Protein AF-A0AAW9IYJ3-F1 (afdb_monomer_lite)

Radius of gyration: 17.86 Å; chains: 1; bounding box: 40×42×41 Å

Foldseek 3Di:
DPPDPVVPPPPDDDFPDPQWDKDDDDQKIKTWDWDHHDPFRWTKIWMWIDDDPDIDIDIDPTDHPDPDDDDDDPDDDDADPQQCKFKDFPRHTADRGAFDKDKDFQTQKMKTGANDPPGIDIDGDNRGDIDIDHD

InterPro domains:
  IPR003159 Polysaccharide lyase family 8, central domain [PF02278] (11-134)
  IPR011013 Galactose mutarotase-like domain superfamily [SSF74650] (9-133)
  IPR014718 Glycoside hydrolase-type carbohydrate-binding [G3DSA:2.70.98.10] (3-135)
  IPR038970 Polysaccharide lyase 8 [PTHR38481] (27-133)

Structure (mmCIF, N/CA/C/O backbone):
data_AF-A0AAW9IYJ3-F1
#
_entry.id   AF-A0AAW9IYJ3-F1
#
loop_
_atom_site.group_PDB
_atom_site.id
_atom_site.type_symbol
_atom_site.label_atom_id
_atom_site.label_alt_id
_atom_site.label_comp_id
_atom_site.label_asym_id
_atom_site.label_entity_id
_atom_site.label_seq_id
_atom_site.pdbx_PDB_ins_code
_atom_site.Cartn_x
_atom_site.Cartn_y
_atom_site.Cartn_z
_atom_site.occupancy
_atom_site.B_iso_or_equiv
_atom_site.auth_seq_id
_atom_site.auth_comp_id
_atom_site.auth_asym_id
_atom_site.auth_atom_id
_atom_site.pdbx_PDB_model_num
ATOM 1 N N . ASP A 1 1 ? -4.143 23.717 -5.654 1.00 44.97 1 ASP A N 1
ATOM 2 C CA . ASP A 1 1 ? -5.525 24.102 -5.332 1.00 44.97 1 ASP A CA 1
ATOM 3 C C . ASP A 1 1 ? -6.479 23.152 -6.054 1.00 44.97 1 ASP A C 1
ATOM 5 O O . ASP A 1 1 ? -6.497 23.174 -7.285 1.00 44.97 1 ASP A O 1
ATOM 9 N N . PRO A 1 2 ? -7.136 22.211 -5.354 1.00 40.53 2 PRO A N 1
ATOM 10 C CA . PRO A 1 2 ? -8.064 21.284 -5.994 1.00 40.53 2 PRO A CA 1
ATOM 11 C C . PRO A 1 2 ? -9.282 22.051 -6.534 1.00 40.53 2 PRO A C 1
ATOM 13 O O . PRO A 1 2 ? -10.009 22.662 -5.757 1.00 40.53 2 PRO A O 1
ATOM 16 N N . GLY A 1 3 ? -9.509 22.006 -7.854 1.00 56.75 3 GLY A N 1
ATOM 17 C CA . GLY A 1 3 ? -10.628 22.695 -8.519 1.00 56.75 3 GLY A CA 1
ATOM 18 C C . GLY A 1 3 ? -10.280 24.029 -9.192 1.00 56.75 3 GLY A C 1
ATOM 19 O O . GLY A 1 3 ? -11.184 24.769 -9.572 1.00 56.75 3 GLY A O 1
ATOM 20 N N . SER A 1 4 ? -8.992 24.351 -9.348 1.00 71.94 4 SER A N 1
ATOM 21 C CA . SER A 1 4 ? -8.568 25.520 -10.128 1.00 71.94 4 SER A CA 1
ATOM 22 C C . SER A 1 4 ? -8.846 25.332 -11.632 1.00 71.94 4 SER A C 1
ATOM 24 O O . SER A 1 4 ? -8.533 24.263 -12.157 1.00 71.94 4 SER A O 1
ATOM 26 N N . PRO A 1 5 ? -9.319 26.368 -12.356 1.00 54.06 5 PRO A N 1
ATOM 27 C CA . PRO A 1 5 ? -9.479 26.344 -13.817 1.00 54.06 5 PRO A CA 1
ATOM 28 C C . PRO A 1 5 ? -8.151 26.194 -14.586 1.00 54.06 5 PRO A C 1
ATOM 30 O O . PRO A 1 5 ? -8.156 25.952 -15.786 1.00 54.06 5 PRO A O 1
ATOM 33 N N . LEU A 1 6 ? -6.997 26.277 -13.908 1.00 57.69 6 LEU A N 1
ATOM 34 C CA . LEU A 1 6 ? -5.697 25.892 -14.478 1.00 57.69 6 LEU A CA 1
ATOM 35 C C . LEU A 1 6 ? -5.540 24.367 -14.660 1.00 57.69 6 LEU A C 1
ATOM 37 O O . LEU A 1 6 ? -4.564 23.929 -15.256 1.00 57.69 6 LEU A O 1
ATOM 41 N N . GLN A 1 7 ? -6.474 23.549 -14.159 1.00 54.41 7 GLN A N 1
ATOM 42 C CA . GLN A 1 7 ? -6.505 22.101 -14.415 1.00 54.41 7 GLN A CA 1
ATOM 43 C C . GLN A 1 7 ? -7.063 21.736 -15.805 1.00 54.41 7 GLN A C 1
ATOM 45 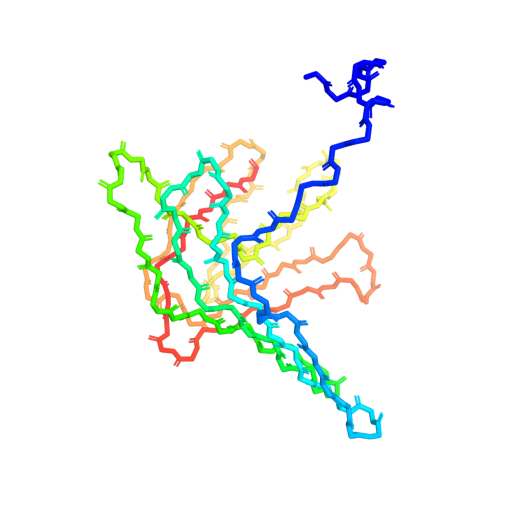O O . GLN A 1 7 ? -7.003 20.565 -16.171 1.00 54.41 7 GLN A O 1
ATOM 50 N N . ASP A 1 8 ? -7.570 22.708 -16.577 1.00 51.88 8 ASP A N 1
ATOM 51 C CA . ASP A 1 8 ? -8.135 22.494 -17.921 1.00 51.88 8 ASP A CA 1
ATOM 52 C C . ASP A 1 8 ? -7.074 22.469 -19.044 1.00 51.88 8 ASP A C 1
ATOM 54 O O . ASP A 1 8 ? -7.402 22.259 -20.214 1.00 51.88 8 ASP A O 1
ATOM 58 N N . GLU A 1 9 ? -5.788 22.651 -18.721 1.00 57.97 9 GLU A N 1
ATOM 59 C CA . GLU A 1 9 ? -4.709 22.345 -19.661 1.00 57.97 9 GLU A CA 1
ATOM 60 C C . GLU A 1 9 ? -4.524 20.826 -19.777 1.00 57.97 9 GLU A C 1
ATOM 62 O O . GLU A 1 9 ? -4.504 20.086 -18.794 1.00 57.97 9 GLU A O 1
ATOM 67 N N . VAL A 1 10 ? -4.380 20.339 -21.007 1.00 54.78 10 VAL A N 1
ATOM 68 C CA . VAL A 1 10 ? -4.149 18.921 -21.294 1.00 54.78 10 VAL A CA 1
ATOM 69 C C . VAL A 1 10 ? -2.739 18.524 -20.822 1.00 54.78 10 VAL A C 1
ATOM 71 O O . VAL A 1 10 ? -1.789 18.545 -21.597 1.00 54.78 10 VAL A O 1
ATOM 74 N N . TYR A 1 11 ? -2.599 18.133 -19.553 1.00 56.31 11 TYR A N 1
ATOM 75 C CA . TYR A 1 11 ? -1.363 17.610 -18.945 1.00 56.31 11 TYR A CA 1
ATOM 76 C C . TYR A 1 11 ? -1.145 16.108 -19.223 1.00 56.31 11 TYR A C 1
ATOM 78 O O . TYR A 1 11 ? -0.775 15.349 -18.327 1.00 56.31 11 TYR A O 1
ATOM 86 N N . TYR A 1 12 ? -1.397 15.620 -20.442 1.00 58.16 12 TYR A N 1
ATOM 87 C CA . TYR A 1 12 ? -1.027 14.237 -20.773 1.00 58.16 12 TYR A CA 1
ATOM 88 C C . TYR A 1 12 ? 0.413 14.197 -21.262 1.00 58.16 12 TYR A C 1
ATOM 90 O O . TYR A 1 12 ? 0.697 14.290 -22.455 1.00 58.16 12 TYR A O 1
ATOM 98 N N . GLU A 1 13 ? 1.331 14.056 -20.315 1.00 74.69 13 GLU A N 1
ATOM 99 C CA . GLU A 1 13 ? 2.732 13.806 -20.610 1.00 74.69 13 GLU A CA 1
ATOM 100 C C . GLU A 1 13 ? 3.011 12.305 -20.628 1.00 74.69 13 GLU A C 1
ATOM 102 O O . GLU A 1 13 ? 2.619 11.559 -19.730 1.00 74.69 13 GLU A O 1
ATOM 107 N N . LEU A 1 14 ? 3.689 11.851 -21.681 1.00 85.25 14 LEU A N 1
ATOM 108 C CA . LEU A 1 14 ? 4.180 10.483 -21.755 1.00 85.25 14 LEU A CA 1
ATOM 109 C C . LEU A 1 14 ? 5.441 10.359 -20.896 1.00 85.25 14 LEU A C 1
ATOM 111 O O . LEU A 1 14 ? 6.331 11.208 -20.970 1.00 85.25 14 LEU A O 1
ATOM 115 N N . GLY A 1 15 ? 5.532 9.279 -20.120 1.00 89.31 15 GLY A N 1
ATOM 116 C CA . GLY A 1 15 ? 6.800 8.864 -19.521 1.00 89.31 15 GLY A CA 1
ATOM 117 C C . GLY A 1 15 ? 7.820 8.456 -20.593 1.00 89.31 15 GLY A C 1
ATOM 118 O O . GLY A 1 15 ? 7.475 8.238 -21.756 1.00 89.31 15 GLY A O 1
ATOM 119 N N . ASN A 1 16 ? 9.082 8.310 -20.197 1.00 93.62 16 ASN A N 1
ATOM 120 C CA . ASN A 1 16 ? 10.164 7.892 -21.093 1.00 93.62 16 ASN A CA 1
ATOM 121 C C . ASN A 1 16 ? 10.114 6.388 -21.419 1.00 93.62 16 ASN A C 1
ATOM 123 O O . ASN A 1 16 ? 10.707 5.948 -22.405 1.00 93.62 16 ASN A O 1
ATOM 127 N N . SER A 1 17 ? 9.427 5.585 -20.598 1.00 94.31 17 SER A N 1
ATOM 128 C CA . SER A 1 17 ? 9.288 4.144 -20.824 1.00 94.31 17 SER A CA 1
ATOM 129 C C . SER A 1 17 ? 8.094 3.810 -21.718 1.00 94.31 17 SER A C 1
ATOM 131 O O . SER A 1 17 ? 6.989 4.321 -21.551 1.00 94.31 17 SER A O 1
ATOM 133 N N . ASN A 1 18 ? 8.300 2.864 -22.635 1.00 94.81 18 ASN A N 1
ATOM 134 C CA . ASN A 1 18 ? 7.237 2.264 -23.443 1.00 94.81 18 ASN A CA 1
ATOM 135 C C . ASN A 1 18 ? 6.637 0.992 -22.804 1.00 94.81 18 ASN A C 1
ATOM 137 O O . ASN A 1 18 ? 5.822 0.303 -23.433 1.00 94.81 18 ASN A O 1
ATOM 141 N N . TRP A 1 19 ? 7.043 0.656 -21.575 1.00 96.69 19 TRP A N 1
ATOM 142 C CA . TRP A 1 19 ? 6.584 -0.527 -20.857 1.00 96.69 19 TRP A CA 1
ATOM 143 C C . TRP A 1 19 ? 5.419 -0.182 -19.923 1.00 96.69 19 TRP A C 1
ATOM 145 O O . TRP A 1 19 ? 5.583 0.060 -18.730 1.00 96.69 19 TRP A O 1
ATOM 155 N N . SER A 1 20 ? 4.215 -0.161 -20.493 1.00 96.69 20 SER A N 1
ATOM 156 C CA . SER A 1 20 ? 2.947 -0.079 -19.762 1.00 96.69 20 SER A CA 1
ATOM 157 C C . SER A 1 20 ? 1.930 -0.977 -20.455 1.00 96.69 20 SER A C 1
ATOM 159 O O . SER A 1 20 ? 1.463 -0.673 -21.556 1.00 96.69 20 SER A O 1
ATOM 161 N N . ARG A 1 21 ? 1.700 -2.171 -19.898 1.00 97.50 21 ARG A N 1
ATOM 162 C CA . ARG A 1 21 ? 0.947 -3.250 -20.559 1.00 97.50 21 ARG A CA 1
ATOM 163 C C . ARG A 1 21 ? 0.260 -4.151 -19.541 1.00 97.50 21 ARG A C 1
ATOM 165 O O . ARG A 1 21 ? 0.553 -4.124 -18.350 1.00 97.50 21 ARG A O 1
ATOM 172 N N . GLY A 1 22 ? -0.623 -5.006 -20.037 1.00 98.19 22 GLY A N 1
ATOM 173 C CA . GLY A 1 22 ? -1.219 -6.075 -19.253 1.00 98.19 22 GLY A CA 1
ATOM 174 C C . GLY A 1 22 ? -1.751 -7.199 -20.128 1.00 98.19 22 GLY A C 1
ATOM 175 O O . GLY A 1 22 ? -1.798 -7.089 -21.354 1.00 98.19 22 GLY A O 1
ATOM 176 N N . THR A 1 23 ? -2.144 -8.286 -19.481 1.00 98.50 23 THR A N 1
ATOM 177 C CA . THR A 1 23 ? -2.824 -9.431 -20.086 1.00 98.50 23 THR A CA 1
ATOM 178 C C . THR A 1 23 ? -3.914 -9.937 -19.147 1.00 98.50 23 THR A C 1
ATOM 180 O O . THR A 1 23 ? -3.899 -9.643 -17.949 1.00 98.50 23 THR A O 1
ATOM 183 N N . LYS A 1 24 ? -4.860 -10.711 -19.680 1.00 98.00 24 LYS A N 1
ATOM 184 C CA . LYS A 1 24 ? -5.905 -11.364 -18.888 1.00 98.00 24 LYS A CA 1
ATOM 185 C C . LYS A 1 24 ? -6.043 -12.837 -19.243 1.00 98.00 24 LYS A C 1
ATOM 187 O O . LYS A 1 24 ? -5.864 -13.223 -20.396 1.00 98.00 24 LYS A O 1
ATOM 192 N N . LEU A 1 25 ? -6.439 -13.630 -18.255 1.00 97.19 25 LEU A N 1
ATOM 193 C CA . LEU A 1 25 ? -6.833 -15.024 -18.401 1.00 97.19 25 LEU A CA 1
ATOM 194 C C . LEU A 1 25 ? -8.189 -15.222 -17.722 1.00 97.19 25 LEU A C 1
ATOM 196 O O . LEU A 1 25 ? -8.267 -15.369 -16.507 1.00 97.19 25 LEU A O 1
ATOM 200 N N . VAL A 1 26 ? -9.262 -15.243 -18.516 1.00 95.62 26 VAL A N 1
ATOM 201 C CA . VAL A 1 26 ? -10.647 -15.349 -18.024 1.00 95.62 26 VAL A CA 1
ATOM 202 C C . VAL A 1 26 ? -10.959 -14.235 -17.009 1.00 95.62 26 VAL A C 1
ATOM 204 O O . VAL A 1 26 ? -11.109 -13.085 -17.424 1.00 95.62 26 VAL A O 1
ATOM 207 N N . VAL A 1 27 ? -11.035 -14.565 -15.713 1.00 95.75 27 VAL A N 1
ATOM 208 C CA . VAL A 1 27 ? -11.298 -13.640 -14.596 1.00 95.75 27 VAL A CA 1
ATOM 209 C C . VAL A 1 27 ? -10.022 -13.122 -13.924 1.00 95.75 27 VAL A C 1
ATOM 211 O O . VAL A 1 27 ? -10.106 -12.267 -13.052 1.00 95.75 27 VAL A O 1
ATOM 214 N N . TYR A 1 28 ? -8.850 -13.616 -14.322 1.00 98.06 28 TYR A N 1
ATOM 215 C CA . TYR A 1 28 ? -7.555 -13.216 -13.777 1.00 98.06 28 TYR A CA 1
ATOM 216 C C . TYR A 1 28 ? -6.874 -12.182 -14.674 1.00 98.06 28 TYR A C 1
ATOM 218 O O . TYR A 1 28 ? -7.057 -12.183 -15.897 1.00 98.06 28 TYR A O 1
ATOM 226 N N . GLY A 1 29 ? -6.043 -11.328 -14.085 1.00 98.38 29 GLY A N 1
ATOM 227 C CA . GLY A 1 29 ? -5.320 -10.281 -14.799 1.00 98.38 29 GLY A CA 1
ATOM 228 C C . GLY A 1 29 ? -3.905 -10.079 -14.279 1.00 98.38 29 GLY A C 1
ATOM 229 O O . GLY A 1 29 ? -3.617 -10.318 -13.111 1.00 98.38 29 GLY A O 1
ATOM 230 N N . ALA A 1 30 ? -3.023 -9.612 -15.154 1.00 98.69 30 ALA A N 1
ATOM 231 C CA . ALA A 1 30 ? -1.726 -9.081 -14.769 1.00 98.69 30 ALA A CA 1
ATOM 232 C C . ALA A 1 30 ? -1.474 -7.781 -15.530 1.00 98.69 30 ALA A C 1
ATOM 234 O O . ALA A 1 30 ? -1.674 -7.718 -16.744 1.00 98.69 30 ALA A O 1
ATOM 235 N N . ALA A 1 31 ? -1.022 -6.753 -14.825 1.00 98.75 31 ALA A N 1
ATOM 236 C CA . ALA A 1 31 ? -0.646 -5.466 -15.387 1.00 98.75 31 ALA A CA 1
ATOM 237 C C . ALA A 1 31 ? 0.721 -5.046 -14.856 1.00 98.75 31 ALA A C 1
ATOM 239 O O . ALA A 1 31 ? 1.107 -5.399 -13.742 1.00 98.75 31 ALA A O 1
ATOM 240 N N . GLY A 1 32 ? 1.445 -4.263 -15.639 1.00 98.69 32 GLY A N 1
ATOM 241 C CA . GLY A 1 32 ? 2.717 -3.713 -15.224 1.00 98.69 32 GLY A CA 1
ATOM 242 C C . GLY A 1 32 ? 3.012 -2.382 -15.890 1.00 98.69 32 GLY A C 1
ATOM 243 O O . GLY A 1 32 ? 2.575 -2.111 -17.009 1.00 98.69 32 GLY A O 1
ATOM 244 N N . MET A 1 33 ? 3.766 -1.565 -15.166 1.00 98.50 33 MET A N 1
ATOM 245 C CA . MET A 1 33 ? 4.249 -0.266 -15.596 1.00 98.50 33 MET A CA 1
ATOM 246 C C . MET A 1 33 ? 5.680 -0.064 -15.099 1.00 98.50 33 MET A C 1
ATOM 248 O O . MET A 1 33 ? 5.969 -0.273 -13.919 1.00 98.50 33 MET A O 1
ATOM 252 N N . GLN A 1 34 ? 6.562 0.380 -15.986 1.00 98.19 34 GLN A N 1
ATOM 253 C CA . GLN A 1 34 ? 7.845 0.943 -15.599 1.00 98.19 34 GLN A CA 1
ATOM 254 C C . GLN A 1 34 ? 7.664 2.454 -15.463 1.00 98.19 34 GLN A C 1
ATOM 256 O O . GLN A 1 34 ? 7.382 3.144 -16.440 1.00 98.19 34 GLN A O 1
ATOM 261 N N . ILE A 1 35 ? 7.798 2.953 -14.238 1.00 96.81 35 ILE A N 1
ATOM 262 C CA . ILE A 1 35 ? 7.877 4.380 -13.953 1.00 96.81 35 ILE A CA 1
ATOM 263 C C . ILE A 1 35 ? 9.256 4.861 -14.399 1.00 96.81 35 ILE A C 1
ATOM 265 O O . ILE A 1 35 ? 10.278 4.368 -13.919 1.00 96.81 35 ILE A O 1
ATOM 269 N N . ASP A 1 36 ? 9.239 5.797 -15.338 1.00 95.19 36 ASP A N 1
ATOM 270 C CA . ASP A 1 36 ? 10.364 6.609 -15.793 1.00 95.19 36 ASP A CA 1
ATOM 271 C C . ASP A 1 36 ? 9.739 7.913 -16.305 1.00 95.19 36 ASP A C 1
ATOM 273 O O . ASP A 1 36 ? 9.228 7.970 -17.430 1.00 95.19 36 ASP A O 1
ATOM 277 N N . ASN A 1 37 ? 9.630 8.903 -15.420 1.00 90.00 37 ASN A N 1
ATOM 278 C CA . ASN A 1 37 ? 8.929 10.150 -15.706 1.00 90.00 37 ASN A CA 1
ATOM 279 C C . ASN A 1 37 ? 9.857 11.152 -16.401 1.00 90.00 37 ASN A C 1
ATOM 281 O O . ASN A 1 37 ? 11.079 11.045 -16.376 1.00 90.00 37 ASN A O 1
ATOM 285 N N . LYS A 1 38 ? 9.267 12.157 -17.050 1.00 87.12 38 LYS A N 1
ATOM 286 C CA . LYS A 1 38 ? 10.018 13.136 -17.842 1.00 87.12 38 LYS A CA 1
ATOM 287 C C . LYS A 1 38 ? 10.776 14.169 -16.996 1.00 87.12 38 LYS A C 1
ATOM 289 O O . LYS A 1 38 ? 11.840 14.617 -17.415 1.00 87.12 38 LYS A O 1
ATOM 294 N N . TYR A 1 39 ? 10.218 14.573 -15.853 1.00 86.50 39 TYR A N 1
ATOM 295 C CA . TYR A 1 39 ? 10.732 15.686 -15.036 1.00 86.50 39 TYR A CA 1
ATOM 296 C C . TYR A 1 39 ? 11.138 15.293 -13.616 1.00 86.50 39 TYR A C 1
ATOM 298 O O . TYR A 1 39 ? 11.365 16.171 -12.789 1.00 86.50 39 TYR A O 1
ATOM 306 N N . ASP A 1 40 ? 11.227 14.000 -13.333 1.00 89.44 40 ASP A N 1
ATOM 307 C CA . ASP A 1 40 ? 11.840 13.505 -12.108 1.00 89.44 40 ASP A CA 1
ATOM 308 C C . ASP A 1 40 ? 12.805 12.371 -12.444 1.00 89.44 40 ASP A C 1
ATOM 310 O O . ASP A 1 40 ? 12.800 11.820 -13.550 1.00 89.44 40 ASP A O 1
ATOM 314 N N . SER A 1 41 ? 13.664 12.051 -11.486 1.00 93.88 41 SER A N 1
ATOM 315 C CA . SER A 1 41 ? 14.645 10.980 -11.627 1.00 93.88 41 SER A CA 1
ATOM 316 C C . SER A 1 41 ? 14.195 9.662 -10.982 1.00 93.88 41 SER A C 1
ATOM 318 O O . SER A 1 41 ? 14.993 8.720 -10.895 1.00 93.88 41 SER A O 1
ATOM 320 N N . LEU A 1 42 ? 12.943 9.575 -10.514 1.00 96.38 42 LEU A N 1
ATOM 321 C CA . LEU A 1 42 ? 12.403 8.380 -9.879 1.00 96.38 42 LEU A CA 1
ATOM 322 C C . LEU A 1 42 ? 12.173 7.299 -10.937 1.00 96.38 42 LEU A C 1
ATOM 324 O O . LEU A 1 42 ? 11.463 7.481 -11.926 1.00 96.38 42 LEU A O 1
ATOM 328 N N . LYS A 1 43 ? 12.726 6.114 -10.682 1.00 97.12 43 LYS A N 1
ATOM 329 C CA . LYS A 1 43 ? 12.464 4.912 -11.476 1.00 97.12 43 LYS A CA 1
ATOM 330 C C . LYS A 1 43 ? 11.897 3.817 -10.601 1.00 97.12 43 LYS A C 1
ATOM 332 O O . LYS A 1 43 ? 12.298 3.678 -9.449 1.00 97.12 43 LYS A O 1
ATOM 337 N N . ALA A 1 44 ? 10.965 3.042 -11.145 1.00 98.38 44 ALA A N 1
ATOM 338 C CA . ALA A 1 44 ? 10.410 1.871 -10.473 1.00 98.38 44 ALA A CA 1
ATOM 339 C C . ALA A 1 44 ? 9.754 0.916 -11.471 1.00 98.38 44 ALA A C 1
ATOM 341 O O . ALA A 1 44 ? 9.109 1.345 -12.421 1.00 98.38 44 ALA A O 1
ATOM 342 N N . ASN A 1 45 ? 9.812 -0.385 -11.205 1.00 98.69 45 ASN A N 1
ATOM 343 C CA . ASN A 1 45 ? 8.952 -1.365 -11.859 1.00 98.69 45 ASN A CA 1
ATOM 344 C C . ASN A 1 45 ? 7.781 -1.665 -10.928 1.00 98.69 45 ASN A C 1
ATOM 346 O O . ASN A 1 45 ? 7.984 -2.169 -9.822 1.00 98.69 45 ASN A O 1
ATOM 350 N N . LYS A 1 46 ? 6.559 -1.363 -11.364 1.00 98.75 46 LYS A N 1
ATOM 351 C CA . LYS A 1 46 ? 5.331 -1.680 -10.634 1.00 98.75 46 LYS A CA 1
ATOM 352 C C . LYS A 1 46 ? 4.551 -2.735 -11.395 1.00 98.75 46 LYS A C 1
ATOM 354 O O . LYS A 1 46 ? 4.429 -2.682 -12.618 1.00 98.75 46 LYS A O 1
ATOM 359 N N . SER A 1 47 ? 4.042 -3.726 -10.684 1.00 98.81 47 SER A N 1
ATOM 360 C CA . SER A 1 47 ? 3.218 -4.780 -11.267 1.00 98.81 47 SER A CA 1
ATOM 361 C C . SER A 1 47 ? 2.065 -5.110 -10.346 1.00 98.81 47 SER A C 1
ATOM 363 O O . SER A 1 47 ? 2.188 -5.023 -9.125 1.00 98.81 47 SER A O 1
ATOM 365 N N . TRP A 1 48 ? 0.949 -5.492 -10.945 1.00 98.81 48 TRP A N 1
ATOM 366 C CA . TRP A 1 48 ? -0.259 -5.858 -10.239 1.00 98.81 48 TRP A CA 1
ATOM 367 C C . TRP A 1 48 ? -0.825 -7.146 -10.820 1.00 98.81 48 TRP A C 1
ATOM 369 O O . TRP A 1 48 ? -0.965 -7.273 -12.036 1.00 98.81 48 TRP A O 1
ATOM 379 N N . PHE A 1 49 ? -1.171 -8.084 -9.948 1.00 98.62 49 PHE A N 1
ATOM 380 C CA . PHE A 1 49 ? -1.771 -9.364 -10.309 1.00 98.62 49 PHE A CA 1
ATOM 381 C C . PHE A 1 49 ? -3.149 -9.434 -9.665 1.00 98.62 49 PHE A C 1
ATOM 383 O O . PHE A 1 49 ? -3.258 -9.371 -8.443 1.00 98.62 49 PHE A O 1
ATOM 390 N N . MET A 1 50 ? -4.192 -9.510 -10.485 1.00 98.50 50 MET A N 1
ATOM 391 C CA . MET A 1 50 ? -5.582 -9.563 -10.046 1.00 98.50 50 MET A CA 1
ATOM 392 C C . MET A 1 50 ? -6.054 -11.009 -10.079 1.00 98.50 50 MET A C 1
ATOM 394 O O . MET A 1 50 ? -6.189 -11.601 -11.156 1.00 98.50 50 MET A O 1
ATOM 398 N N . PHE A 1 51 ? -6.296 -11.558 -8.895 1.00 97.50 51 PHE A N 1
ATOM 399 C CA . PHE A 1 51 ? -6.907 -12.865 -8.710 1.00 97.50 51 PHE A CA 1
ATOM 400 C C . PHE A 1 51 ? -8.388 -12.706 -8.350 1.00 97.50 51 PHE A C 1
ATOM 402 O O . PHE A 1 51 ? -8.979 -11.652 -8.585 1.00 97.50 51 PHE A O 1
ATOM 409 N N . TYR A 1 52 ? -9.023 -13.774 -7.868 1.00 94.38 52 TYR A N 1
ATOM 410 C CA . TYR A 1 52 ? -10.467 -13.780 -7.651 1.00 94.38 52 TYR A CA 1
ATOM 411 C C . TYR A 1 52 ? -10.886 -12.817 -6.535 1.00 94.38 52 TYR A C 1
ATOM 413 O O . TYR A 1 52 ? -11.824 -12.041 -6.711 1.00 94.38 52 TYR A O 1
ATOM 421 N N . ASN A 1 53 ? -10.194 -12.853 -5.398 1.00 96.00 53 ASN A N 1
ATOM 422 C CA . ASN A 1 53 ? -10.557 -12.105 -4.197 1.00 96.00 53 ASN A CA 1
ATOM 423 C C . ASN A 1 53 ? -9.391 -11.287 -3.628 1.00 96.00 53 ASN A C 1
ATOM 425 O O . ASN A 1 53 ? -9.486 -10.765 -2.518 1.00 96.00 53 ASN A O 1
ATOM 429 N N . GLU A 1 54 ? -8.307 -11.155 -4.383 1.00 97.50 54 GLU A N 1
ATOM 430 C CA . GLU A 1 54 ? -7.101 -10.462 -3.975 1.00 97.50 54 GLU A CA 1
ATOM 431 C C . GLU A 1 54 ? -6.395 -9.790 -5.158 1.00 97.50 54 GLU A C 1
ATOM 433 O O . GLU A 1 54 ? -6.471 -10.218 -6.313 1.00 97.50 54 GLU A O 1
ATOM 438 N N . ILE A 1 55 ? -5.667 -8.721 -4.841 1.00 98.50 55 ILE A N 1
ATOM 439 C CA . ILE A 1 55 ? -4.778 -8.031 -5.769 1.00 98.50 55 ILE A CA 1
ATOM 440 C C . ILE A 1 55 ? -3.395 -7.997 -5.130 1.00 98.50 55 ILE A C 1
ATOM 442 O O . ILE A 1 55 ? -3.230 -7.496 -4.019 1.00 98.50 55 ILE A O 1
ATOM 446 N N . ILE A 1 56 ? -2.395 -8.506 -5.843 1.00 98.56 56 ILE A N 1
ATOM 447 C CA . ILE A 1 56 ? -0.997 -8.460 -5.416 1.00 98.56 56 ILE A CA 1
ATOM 448 C C . ILE A 1 56 ? -0.329 -7.285 -6.114 1.00 98.56 56 ILE A C 1
ATOM 450 O O . ILE A 1 56 ? -0.245 -7.278 -7.339 1.00 98.56 56 ILE A O 1
ATOM 454 N N . ALA A 1 57 ? 0.172 -6.318 -5.349 1.00 98.69 57 ALA A N 1
ATOM 455 C CA . ALA A 1 57 ? 0.992 -5.224 -5.860 1.00 98.69 57 ALA A CA 1
ATOM 456 C C . ALA A 1 57 ? 2.471 -5.488 -5.543 1.00 98.69 57 ALA A C 1
ATOM 458 O O . ALA A 1 57 ? 2.835 -5.662 -4.382 1.00 98.69 57 ALA A O 1
ATOM 459 N N . LEU A 1 58 ? 3.325 -5.501 -6.567 1.00 98.44 58 LEU A N 1
ATOM 460 C CA . LEU A 1 58 ? 4.774 -5.656 -6.436 1.00 98.44 58 LEU A CA 1
ATOM 461 C C . LEU A 1 58 ? 5.495 -4.406 -6.943 1.00 98.44 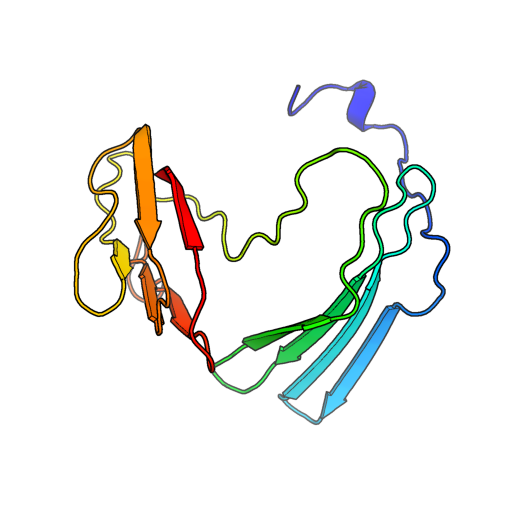58 LEU A C 1
ATOM 463 O O . LEU A 1 58 ? 5.092 -3.795 -7.936 1.00 98.44 58 LEU A O 1
ATOM 467 N N . GLY A 1 59 ? 6.580 -4.050 -6.260 1.00 98.19 59 GLY A N 1
ATOM 468 C CA . GLY A 1 59 ? 7.498 -2.982 -6.641 1.00 98.19 59 GLY A CA 1
ATOM 469 C C . GLY A 1 59 ? 8.939 -3.484 -6.615 1.00 98.19 59 GLY A C 1
ATOM 470 O O . GLY A 1 59 ? 9.338 -4.151 -5.664 1.00 98.19 59 GLY A O 1
ATOM 471 N N . SER A 1 60 ? 9.721 -3.181 -7.647 1.00 98.44 60 SER A N 1
ATOM 472 C CA . SER A 1 60 ? 11.152 -3.501 -7.702 1.00 98.44 60 SER A CA 1
ATOM 473 C C . SER A 1 60 ? 11.927 -2.424 -8.453 1.00 98.44 60 SER A C 1
ATOM 475 O O . SER A 1 60 ? 11.339 -1.614 -9.167 1.00 98.44 60 SER A O 1
ATOM 477 N N . GLY A 1 61 ? 13.252 -2.391 -8.276 1.00 97.94 61 GLY A N 1
ATOM 478 C CA . GLY A 1 61 ? 14.103 -1.394 -8.932 1.00 97.94 61 GLY A CA 1
ATOM 479 C C . GLY A 1 61 ? 13.696 0.047 -8.614 1.00 97.94 61 GLY A C 1
ATOM 480 O O . GLY A 1 61 ? 13.786 0.897 -9.491 1.00 97.94 61 GLY A O 1
ATOM 481 N N . ILE A 1 62 ? 13.185 0.292 -7.400 1.00 97.88 62 ILE A N 1
ATOM 482 C CA . ILE A 1 62 ? 12.788 1.627 -6.951 1.00 97.88 62 ILE A CA 1
ATOM 483 C C . ILE A 1 62 ? 14.061 2.401 -6.625 1.00 97.88 62 ILE A C 1
ATOM 485 O O . ILE A 1 62 ? 14.776 2.046 -5.688 1.00 97.88 62 ILE A O 1
ATOM 489 N N . THR A 1 63 ? 14.350 3.438 -7.401 1.00 96.62 63 THR A N 1
ATOM 490 C CA . THR A 1 63 ? 15.528 4.287 -7.220 1.00 96.62 63 THR A CA 1
ATOM 491 C C . THR A 1 63 ? 15.153 5.740 -7.426 1.00 96.62 63 THR A C 1
ATOM 493 O O . THR A 1 63 ? 14.500 6.057 -8.418 1.00 96.62 63 THR A O 1
ATOM 496 N N . ASN A 1 64 ? 15.629 6.615 -6.549 1.00 96.12 64 ASN A N 1
ATOM 497 C CA . ASN A 1 64 ? 15.563 8.055 -6.731 1.00 96.12 64 ASN A CA 1
ATOM 498 C C . ASN A 1 64 ? 16.936 8.646 -6.367 1.00 96.12 64 ASN A C 1
ATOM 500 O O . ASN A 1 64 ? 17.344 8.505 -5.215 1.00 96.12 64 ASN A O 1
ATOM 504 N N . PRO A 1 65 ? 17.692 9.212 -7.325 1.00 94.50 65 PRO A N 1
ATOM 505 C CA . PRO A 1 65 ? 18.989 9.828 -7.051 1.00 94.50 65 PRO A CA 1
ATOM 506 C C . PRO A 1 65 ? 18.873 11.234 -6.444 1.00 94.50 65 PRO A C 1
ATOM 508 O O . PRO A 1 65 ? 19.886 11.798 -6.037 1.00 94.50 65 PRO A O 1
ATOM 511 N N . GLU A 1 66 ? 17.675 11.819 -6.423 1.00 93.56 66 GLU A N 1
ATOM 512 C CA . GLU A 1 66 ? 17.425 13.133 -5.834 1.00 93.56 66 GLU A CA 1
ATOM 513 C C . GLU A 1 66 ? 17.281 13.035 -4.308 1.00 93.56 66 GLU A C 1
ATOM 515 O O . GLU A 1 66 ? 16.907 11.992 -3.770 1.00 93.56 66 GLU A O 1
ATOM 520 N N . ASP A 1 67 ? 17.538 14.138 -3.601 1.00 90.81 67 ASP A N 1
ATOM 521 C CA . ASP A 1 67 ? 17.443 14.223 -2.134 1.00 90.81 67 ASP A CA 1
ATOM 522 C C . ASP A 1 67 ? 15.992 14.451 -1.666 1.00 90.81 67 ASP A C 1
ATOM 524 O O . ASP A 1 67 ? 15.670 15.392 -0.941 1.00 90.81 67 ASP A O 1
ATOM 528 N N . PHE A 1 68 ? 15.083 13.601 -2.150 1.00 92.06 68 PHE A N 1
ATOM 529 C CA . PHE A 1 68 ? 13.675 13.596 -1.769 1.00 92.06 68 PHE A CA 1
ATOM 530 C C . PHE A 1 68 ? 13.257 12.215 -1.268 1.00 92.06 68 PHE A C 1
ATOM 532 O O . PHE A 1 68 ? 13.595 11.179 -1.850 1.00 92.06 68 PHE A O 1
ATOM 539 N N . ASN A 1 69 ? 12.449 12.201 -0.206 1.00 92.69 69 ASN A N 1
ATOM 540 C CA . ASN A 1 69 ? 11.876 10.964 0.311 1.00 92.69 69 ASN A CA 1
ATOM 541 C C . ASN A 1 69 ? 11.035 10.277 -0.769 1.00 92.69 69 ASN A C 1
ATOM 543 O O . ASN A 1 69 ? 10.154 10.881 -1.378 1.00 92.69 69 ASN A O 1
ATOM 547 N N . THR A 1 70 ? 11.305 8.990 -0.978 1.00 95.19 70 THR A N 1
ATOM 548 C CA . THR A 1 70 ? 10.555 8.149 -1.910 1.00 95.19 70 THR A CA 1
ATOM 549 C C . THR A 1 70 ? 9.630 7.237 -1.124 1.00 95.19 70 THR A C 1
ATOM 551 O O . THR A 1 70 ? 10.080 6.474 -0.271 1.00 95.19 70 THR A O 1
ATOM 554 N N . GLU A 1 71 ? 8.340 7.286 -1.437 1.00 97.12 71 GLU A N 1
ATOM 555 C CA . GLU A 1 71 ? 7.312 6.506 -0.754 1.00 97.12 71 GLU A CA 1
ATOM 556 C C . GLU A 1 71 ? 6.499 5.676 -1.752 1.00 97.12 71 GLU A C 1
ATOM 558 O O . GLU A 1 71 ? 6.354 6.017 -2.926 1.00 97.12 71 GLU A O 1
ATOM 563 N N . THR A 1 72 ? 5.938 4.562 -1.282 1.00 98.06 72 THR A N 1
ATOM 564 C CA . THR A 1 72 ? 4.885 3.836 -1.996 1.00 98.06 72 THR A CA 1
ATOM 565 C C . THR A 1 72 ? 3.644 3.821 -1.125 1.00 98.06 72 THR A C 1
ATOM 567 O O . THR A 1 72 ? 3.654 3.276 -0.025 1.00 98.06 72 THR A O 1
ATOM 570 N N . ILE A 1 73 ? 2.567 4.408 -1.639 1.00 98.50 73 ILE A N 1
ATOM 571 C CA . ILE A 1 73 ? 1.291 4.474 -0.935 1.00 98.50 73 ILE A CA 1
ATOM 572 C C . ILE A 1 73 ? 0.586 3.124 -1.049 1.00 98.50 73 ILE A C 1
ATOM 574 O O . ILE A 1 73 ? 0.316 2.652 -2.154 1.00 98.50 73 ILE A O 1
ATOM 578 N N . ILE A 1 74 ? 0.299 2.510 0.098 1.00 98.38 74 ILE A N 1
ATOM 579 C CA . ILE A 1 74 ? -0.480 1.267 0.182 1.00 98.38 74 ILE A CA 1
ATOM 580 C C . ILE A 1 74 ? -1.971 1.577 0.014 1.00 98.38 74 ILE A C 1
ATOM 582 O O . ILE A 1 74 ? -2.667 0.892 -0.729 1.00 98.38 74 ILE A O 1
ATOM 586 N N . GLU A 1 75 ? -2.451 2.628 0.682 1.00 98.25 75 GLU A N 1
ATOM 587 C CA . GLU A 1 75 ? -3.842 3.071 0.647 1.00 98.25 75 GLU A CA 1
ATOM 588 C C . GLU A 1 75 ? -3.941 4.561 1.013 1.00 98.25 75 GLU A C 1
ATOM 590 O O . GLU A 1 75 ? -3.142 5.076 1.794 1.00 98.25 75 GLU A O 1
ATOM 595 N N . ASN A 1 76 ? -4.958 5.235 0.475 1.00 98.31 76 ASN A N 1
ATOM 596 C CA . ASN A 1 76 ? -5.454 6.521 0.947 1.00 98.31 76 ASN A CA 1
ATOM 597 C C . ASN A 1 76 ? -6.994 6.506 0.898 1.00 98.31 76 ASN A C 1
ATOM 599 O O . ASN A 1 76 ? -7.622 6.900 -0.091 1.00 98.31 76 ASN A O 1
ATOM 603 N N . ARG A 1 77 ? -7.610 5.986 1.967 1.00 97.88 77 ARG A N 1
ATOM 604 C CA . ARG A 1 77 ? -9.048 5.709 2.021 1.00 97.88 77 ARG A CA 1
ATOM 605 C C . ARG A 1 77 ? -9.797 6.819 2.743 1.00 97.88 77 ARG A C 1
ATOM 607 O O . ARG A 1 77 ? -9.520 7.126 3.897 1.00 97.88 77 ARG A O 1
ATOM 614 N N . LYS A 1 78 ? -10.854 7.334 2.113 1.00 98.00 78 LYS A N 1
ATOM 615 C CA . LYS A 1 78 ? -11.838 8.178 2.800 1.00 98.00 78 LYS A CA 1
ATOM 616 C C . LYS A 1 78 ? -12.610 7.362 3.847 1.00 98.00 78 LYS A C 1
ATOM 618 O O . LYS A 1 78 ? -13.416 6.500 3.490 1.00 98.00 78 LYS A O 1
ATOM 623 N N . ILE A 1 79 ? -12.397 7.678 5.119 1.00 98.00 79 ILE A N 1
ATOM 624 C CA . ILE A 1 79 ? -13.079 7.072 6.272 1.00 98.00 79 ILE A CA 1
ATOM 625 C C . ILE A 1 79 ? -14.370 7.824 6.644 1.00 98.00 79 ILE A C 1
ATOM 627 O O . ILE A 1 79 ? -14.735 8.818 6.001 1.00 98.00 79 ILE A O 1
ATOM 631 N N . ARG A 1 80 ? -15.096 7.341 7.660 1.00 97.62 80 ARG A N 1
ATOM 632 C CA . ARG A 1 80 ? -16.279 8.019 8.210 1.00 97.62 80 ARG A CA 1
ATOM 633 C C . ARG A 1 80 ? -15.896 9.396 8.751 1.00 97.62 80 ARG A C 1
ATOM 635 O O . ARG A 1 80 ? -14.768 9.632 9.172 1.00 97.62 80 ARG A O 1
ATOM 642 N N . LYS A 1 81 ? -16.866 10.315 8.757 1.00 97.12 81 LYS A N 1
ATOM 643 C CA . LYS A 1 81 ? -16.655 11.717 9.160 1.00 97.12 81 LYS A CA 1
ATOM 644 C C . LYS A 1 81 ? -16.121 11.855 10.591 1.00 97.12 81 LYS A C 1
ATOM 646 O O . LYS A 1 81 ? -15.393 12.798 10.871 1.00 97.12 81 LYS A O 1
ATOM 651 N N . ASP A 1 82 ? -16.513 10.949 11.477 1.00 96.50 82 ASP A N 1
ATOM 652 C CA . ASP A 1 82 ? -16.091 10.920 12.878 1.00 96.50 82 ASP A CA 1
ATOM 653 C C . ASP A 1 82 ? -14.771 10.165 13.105 1.00 96.50 82 ASP A 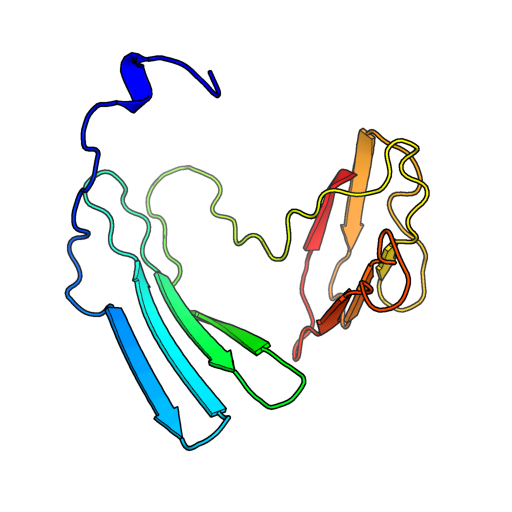C 1
ATOM 655 O O . ASP A 1 82 ? -14.296 10.108 14.233 1.00 96.50 82 ASP A O 1
ATOM 659 N N . GLY A 1 83 ? -14.179 9.584 12.055 1.00 97.00 83 GLY A N 1
ATOM 660 C CA . GLY A 1 83 ? -12.952 8.803 12.156 1.00 97.00 83 GLY A CA 1
ATOM 661 C C . GLY A 1 83 ? -13.106 7.497 12.935 1.00 97.00 83 GLY A C 1
ATOM 662 O O . GLY A 1 83 ? -12.107 6.974 13.404 1.00 97.00 83 GLY A O 1
ATOM 663 N N . SER A 1 84 ? -14.320 6.961 13.089 1.00 97.00 84 SER A N 1
ATOM 664 C CA . SER A 1 84 ? -14.588 5.792 13.946 1.00 97.00 84 SER A CA 1
ATOM 665 C C . SER A 1 84 ? -14.168 4.435 13.368 1.00 97.00 84 SER A C 1
ATOM 667 O O . SER A 1 84 ? -14.270 3.424 14.058 1.00 97.00 84 SER A O 1
ATOM 669 N N . ASN A 1 85 ? -13.727 4.371 12.107 1.00 98.50 85 ASN A N 1
ATOM 670 C CA . ASN A 1 85 ? -13.335 3.113 11.466 1.00 98.50 85 ASN A CA 1
ATOM 671 C C . ASN A 1 85 ? -12.186 2.449 12.226 1.00 98.50 85 ASN A C 1
ATOM 673 O O . ASN A 1 85 ? -11.130 3.051 12.391 1.00 98.50 85 ASN A O 1
ATOM 677 N N . LYS A 1 86 ? -12.312 1.186 12.617 1.00 98.38 86 LYS A N 1
ATOM 678 C CA . LYS A 1 86 ? -11.173 0.485 13.222 1.00 98.38 86 LYS A CA 1
ATOM 679 C C . LYS A 1 86 ? -10.056 0.290 12.206 1.00 98.38 86 LYS A C 1
ATOM 681 O O . LYS A 1 86 ? -10.301 -0.164 11.087 1.00 98.38 86 LYS A O 1
ATOM 686 N N . PHE A 1 87 ? -8.829 0.606 12.607 1.00 98.69 87 PHE A N 1
ATOM 687 C CA . PHE A 1 87 ? -7.633 0.214 11.871 1.00 98.69 87 PHE A CA 1
ATOM 688 C C . PHE A 1 87 ? -6.766 -0.660 12.766 1.00 98.69 87 PHE A C 1
ATOM 690 O O . PHE A 1 87 ? -6.399 -0.262 13.868 1.00 98.69 87 PHE A O 1
ATOM 697 N N . ILE A 1 88 ? -6.495 -1.879 12.315 1.00 98.88 88 ILE A N 1
ATOM 698 C CA . ILE A 1 88 ? -5.817 -2.911 13.098 1.00 98.88 88 ILE A CA 1
ATOM 699 C C . ILE A 1 88 ? -4.566 -3.336 12.340 1.00 98.88 88 ILE A C 1
ATOM 701 O O . ILE A 1 88 ? -4.649 -3.619 11.148 1.00 98.88 88 ILE A O 1
ATOM 705 N N . VAL A 1 89 ? -3.434 -3.418 13.034 1.00 98.81 89 VAL A N 1
ATOM 706 C CA . VAL A 1 89 ? -2.172 -3.960 12.516 1.00 98.81 89 VAL A CA 1
ATOM 707 C C . VAL A 1 89 ? -1.739 -5.102 13.424 1.00 98.81 89 VAL A C 1
ATOM 709 O O . VAL A 1 89 ? -1.609 -4.904 14.631 1.00 98.81 89 VAL A O 1
ATOM 712 N N . ASP A 1 90 ? -1.573 -6.300 12.862 1.00 98.62 90 ASP A N 1
ATOM 713 C CA . ASP A 1 90 ? -1.175 -7.516 13.589 1.00 98.62 90 ASP A CA 1
ATOM 714 C C . ASP A 1 90 ? -1.964 -7.768 14.895 1.00 98.62 90 ASP A C 1
ATOM 716 O O . ASP A 1 90 ? -1.432 -8.203 15.915 1.00 98.62 90 ASP A O 1
ATOM 720 N N . GLY A 1 91 ? -3.270 -7.489 14.864 1.00 98.25 91 GLY A N 1
ATOM 721 C CA . GLY A 1 91 ? -4.192 -7.694 15.986 1.00 98.25 91 GLY A CA 1
ATOM 722 C C . GLY A 1 91 ? -4.286 -6.530 16.978 1.00 98.25 91 GLY A C 1
ATOM 723 O O . GLY A 1 91 ? -5.160 -6.561 17.842 1.00 98.25 91 GLY A O 1
ATOM 724 N N . ALA A 1 92 ? -3.459 -5.490 16.842 1.00 98.31 92 ALA A N 1
ATOM 725 C CA . ALA A 1 92 ? -3.514 -4.287 17.670 1.00 98.31 92 ALA A CA 1
ATOM 726 C C . ALA A 1 92 ? -4.213 -3.129 16.940 1.00 98.31 92 ALA A C 1
ATOM 728 O O . ALA A 1 92 ? -3.880 -2.814 15.799 1.00 98.31 92 ALA A O 1
ATOM 729 N N . GLU A 1 93 ? -5.166 -2.471 17.600 1.00 98.38 93 GLU A N 1
ATOM 730 C CA . GLU A 1 93 ? -5.817 -1.270 17.065 1.00 98.38 93 GLU A CA 1
ATOM 731 C C . GLU A 1 93 ? -4.861 -0.064 17.103 1.00 98.38 93 GLU A C 1
ATOM 733 O O . GLU A 1 93 ? -4.181 0.177 18.104 1.00 98.38 93 GLU A O 1
ATOM 738 N N . LYS A 1 94 ? -4.790 0.681 15.998 1.00 98.12 94 LYS A N 1
ATOM 739 C CA . LYS A 1 94 ? -3.844 1.777 15.742 1.00 98.12 94 LYS A CA 1
ATOM 740 C C . LYS A 1 94 ? -4.578 3.020 15.239 1.00 98.12 94 LYS A C 1
ATOM 742 O O . LYS A 1 94 ? -5.648 2.889 14.652 1.00 98.12 94 LYS A O 1
ATOM 747 N N . VAL A 1 95 ? -3.962 4.197 15.425 1.00 97.38 95 VAL A N 1
ATOM 748 C CA . VAL A 1 95 ? -4.437 5.514 14.941 1.00 97.38 95 VAL A CA 1
ATOM 749 C C . VAL A 1 95 ? -5.950 5.703 15.142 1.00 97.38 95 VAL A C 1
ATOM 751 O O . VAL A 1 95 ? -6.725 5.638 14.197 1.00 97.38 95 VAL A O 1
ATOM 754 N N . GLN A 1 96 ? -6.391 5.844 16.392 1.00 96.50 96 GLN A N 1
ATOM 755 C CA . GLN A 1 96 ? -7.814 5.777 16.758 1.00 96.50 96 GLN A CA 1
ATOM 756 C C . GLN A 1 96 ? -8.550 7.103 16.524 1.00 96.50 96 GLN A C 1
ATOM 758 O O . GLN A 1 96 ? -9.735 7.096 16.191 1.00 96.50 96 GLN A O 1
ATOM 763 N N . ALA A 1 97 ? -7.863 8.235 16.677 1.00 96.75 97 ALA A N 1
ATOM 764 C CA . ALA A 1 97 ? -8.426 9.570 16.526 1.00 96.75 97 ALA A CA 1
ATOM 765 C C . ALA A 1 97 ? -7.976 10.248 15.222 1.00 96.75 97 ALA A C 1
ATOM 767 O O . ALA A 1 97 ? -6.949 9.916 14.630 1.00 96.75 97 ALA A O 1
ATOM 768 N N . LEU A 1 98 ? -8.762 11.226 14.765 1.00 97.81 98 LEU A N 1
ATOM 769 C CA . LEU A 1 98 ? -8.381 12.095 13.649 1.00 97.81 98 LEU A CA 1
ATOM 770 C C . LEU A 1 98 ? -7.134 12.913 14.013 1.00 97.81 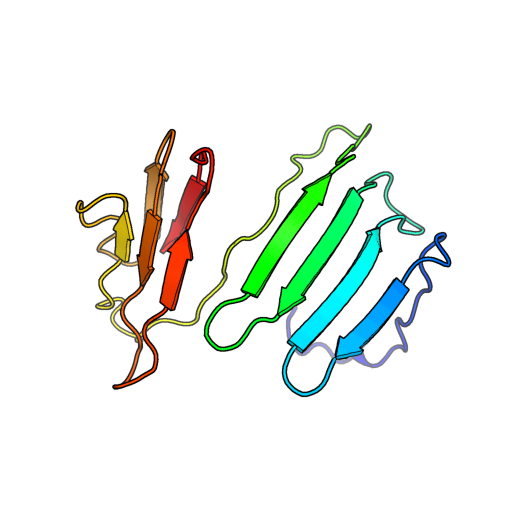98 LEU A C 1
ATOM 772 O O . LEU A 1 98 ? -7.090 13.541 15.070 1.00 97.81 98 LEU A O 1
ATOM 776 N N . GLY A 1 99 ? -6.157 12.948 13.113 1.00 97.19 99 GLY A N 1
ATOM 777 C CA . GLY A 1 99 ? -4.852 13.573 13.303 1.00 97.19 99 GLY A CA 1
ATOM 778 C C . GLY A 1 99 ? -3.776 12.629 13.848 1.00 97.19 99 GLY A C 1
ATOM 779 O O . GLY A 1 99 ? -2.607 13.030 13.887 1.00 97.19 99 GLY A O 1
ATOM 780 N N . ASP A 1 100 ? -4.132 11.405 14.254 1.00 98.00 100 ASP A N 1
ATOM 781 C CA . ASP A 1 100 ? -3.173 10.444 14.793 1.00 98.00 100 ASP A CA 1
ATOM 782 C C . ASP A 1 100 ? -2.131 10.051 13.744 1.00 98.00 100 ASP A C 1
ATOM 784 O O . ASP A 1 100 ? -2.431 9.785 12.577 1.00 98.00 100 ASP A O 1
ATOM 788 N N . LYS A 1 101 ? -0.883 9.957 14.201 1.00 98.38 101 LYS A N 1
ATOM 789 C CA . LYS A 1 101 ? 0.255 9.457 13.432 1.00 98.38 101 LYS A CA 1
ATOM 790 C C . LYS A 1 101 ? 0.920 8.340 14.206 1.00 98.38 101 LYS A C 1
ATOM 792 O O . LYS A 1 101 ? 1.085 8.447 15.418 1.00 98.38 101 LYS A O 1
ATOM 797 N N . ASP A 1 102 ? 1.328 7.300 13.501 1.00 98.31 102 ASP A N 1
ATOM 798 C CA . ASP A 1 102 ? 2.063 6.182 14.084 1.00 98.31 102 ASP A CA 1
ATOM 799 C C . ASP A 1 102 ? 2.896 5.486 12.999 1.00 98.31 102 ASP A C 1
ATOM 801 O O . ASP A 1 102 ? 2.825 5.823 11.813 1.00 98.31 102 ASP A O 1
ATOM 805 N N . SER A 1 103 ? 3.671 4.487 13.391 1.00 98.06 103 SER A N 1
ATOM 806 C CA . SER A 1 103 ? 4.271 3.525 12.479 1.00 98.06 103 SER A CA 1
ATOM 807 C C . SER A 1 103 ? 4.180 2.112 13.048 1.00 98.06 103 SER A C 1
ATOM 809 O O . SER A 1 103 ? 4.020 1.890 14.251 1.00 98.06 103 SER A O 1
ATOM 811 N N . ALA A 1 104 ? 4.251 1.124 12.165 1.00 98.12 104 ALA A N 1
ATOM 812 C CA . ALA A 1 104 ? 4.367 -0.273 12.553 1.00 98.12 104 ALA A CA 1
ATOM 813 C C . ALA A 1 104 ? 5.540 -0.901 11.809 1.00 98.12 104 ALA A C 1
ATOM 815 O O . ALA A 1 104 ? 5.632 -0.793 10.587 1.00 98.12 104 ALA A O 1
ATOM 816 N N . ASN A 1 105 ? 6.432 -1.543 12.559 1.00 98.00 105 ASN A N 1
ATOM 817 C CA . ASN A 1 105 ? 7.582 -2.245 12.006 1.00 98.00 105 ASN A CA 1
ATOM 818 C C . ASN A 1 105 ? 7.239 -3.714 11.779 1.00 98.00 105 ASN A C 1
ATOM 820 O O . ASN A 1 105 ? 6.528 -4.311 12.584 1.00 98.00 105 ASN A O 1
ATOM 824 N N . GLU A 1 106 ? 7.769 -4.281 10.698 1.00 97.88 106 GLU A N 1
ATOM 825 C CA . GLU A 1 106 ? 7.590 -5.689 10.317 1.00 97.88 106 GLU A CA 1
ATOM 826 C C . GLU A 1 106 ? 6.127 -6.165 10.244 1.00 97.88 106 GLU A C 1
ATOM 828 O O . GLU A 1 106 ? 5.870 -7.370 10.331 1.00 97.88 106 GLU A O 1
ATOM 833 N N . ALA A 1 107 ? 5.187 -5.240 10.016 1.00 98.56 107 ALA A N 1
ATOM 834 C CA . ALA A 1 107 ? 3.756 -5.500 9.974 1.00 98.56 107 ALA A CA 1
ATOM 835 C C . ALA A 1 107 ? 3.439 -6.621 8.980 1.00 98.56 107 ALA A C 1
ATOM 837 O O . ALA A 1 107 ? 3.842 -6.528 7.816 1.00 98.56 107 ALA A O 1
ATOM 838 N N . LYS A 1 108 ? 2.737 -7.678 9.403 1.00 98.75 108 LYS A N 1
ATOM 839 C CA . LYS A 1 108 ? 2.414 -8.829 8.534 1.00 98.75 108 LYS A CA 1
ATOM 840 C C . LYS A 1 108 ? 1.069 -8.666 7.850 1.00 98.75 108 LYS A C 1
ATOM 842 O O . LYS A 1 108 ? 0.919 -9.054 6.689 1.00 98.75 108 LYS A O 1
ATOM 847 N N . TRP A 1 109 ? 0.108 -8.056 8.530 1.00 98.88 109 TRP A N 1
ATOM 848 C CA . TRP A 1 109 ? -1.170 -7.690 7.941 1.00 98.88 109 TRP A CA 1
ATOM 849 C C . TRP A 1 109 ? -1.773 -6.456 8.606 1.00 98.88 109 TRP A C 1
ATOM 851 O O . TRP A 1 109 ? -1.474 -6.111 9.750 1.00 98.88 109 TRP A O 1
ATOM 861 N N . ALA A 1 110 ? -2.667 -5.804 7.872 1.00 98.81 110 ALA A N 1
ATOM 862 C CA . ALA A 1 110 ? -3.506 -4.742 8.392 1.00 98.81 110 ALA A CA 1
ATOM 863 C C . ALA A 1 110 ? -4.956 -4.923 7.938 1.00 98.81 110 ALA A C 1
ATOM 865 O O . ALA A 1 110 ? -5.236 -5.520 6.898 1.00 98.81 110 ALA A O 1
ATOM 866 N N . TYR A 1 111 ? -5.883 -4.391 8.721 1.00 98.81 111 TYR A N 1
ATOM 867 C CA . TYR A 1 111 ? -7.312 -4.387 8.447 1.00 98.81 111 TYR A CA 1
ATOM 868 C C . TYR A 1 111 ? -7.854 -2.976 8.638 1.00 98.81 111 TYR A C 1
ATOM 870 O O . TYR A 1 111 ? -7.611 -2.349 9.670 1.00 98.81 111 TYR A O 1
ATOM 878 N N . LEU A 1 112 ? -8.618 -2.501 7.658 1.00 98.75 112 LEU A N 1
ATOM 879 C CA . LEU A 1 112 ? -9.398 -1.277 7.740 1.00 98.75 112 LEU A CA 1
ATOM 880 C C . LEU A 1 112 ? -10.885 -1.622 7.678 1.00 98.75 112 LEU A C 1
ATOM 882 O O . LEU A 1 112 ? -11.371 -2.180 6.690 1.00 98.75 112 LEU A O 1
ATOM 886 N N . GLU A 1 113 ? -11.611 -1.248 8.726 1.00 98.75 113 GLU A N 1
ATOM 887 C CA . GLU A 1 113 ? -13.066 -1.314 8.738 1.00 98.75 113 GLU A CA 1
ATOM 888 C C . GLU A 1 113 ? -13.652 -0.365 7.684 1.00 98.75 113 GLU A C 1
ATOM 890 O O . GLU A 1 113 ? -13.272 0.804 7.591 1.00 98.75 113 GLU A O 1
ATOM 895 N N . GLY A 1 114 ? -14.602 -0.860 6.899 1.00 98.31 114 GLY A N 1
ATOM 896 C CA . GLY A 1 114 ? -15.277 -0.105 5.857 1.00 98.31 114 GLY A CA 1
ATOM 897 C C . GLY A 1 114 ? -16.336 0.858 6.388 1.00 98.31 114 GLY A C 1
ATOM 898 O O . GLY A 1 114 ? -16.855 0.714 7.491 1.00 98.31 114 GLY A O 1
ATOM 899 N N . ASN A 1 115 ? -16.721 1.844 5.578 1.00 98.25 115 ASN A N 1
ATOM 900 C CA . ASN A 1 115 ? -17.769 2.798 5.962 1.00 98.25 115 ASN A CA 1
ATOM 901 C C . ASN A 1 115 ? -19.161 2.146 6.036 1.00 98.25 115 ASN A C 1
ATOM 903 O O . ASN A 1 115 ? -20.004 2.617 6.797 1.00 98.25 115 ASN A O 1
ATOM 907 N N . VAL A 1 116 ? -19.377 1.075 5.267 1.00 97.44 116 VAL A N 1
ATOM 908 C CA . VAL A 1 116 ? -20.615 0.283 5.178 1.00 97.44 116 VAL A CA 1
ATOM 909 C C . VAL A 1 116 ? -20.304 -1.218 5.130 1.00 97.44 116 VAL A C 1
ATOM 911 O O . VAL A 1 116 ? -19.155 -1.616 4.913 1.00 97.44 116 VAL A O 1
ATOM 914 N N . GLU A 1 117 ? -21.321 -2.062 5.292 1.00 97.06 117 GLU A N 1
ATOM 915 C CA . GLU A 1 117 ? -21.184 -3.513 5.129 1.00 97.06 117 GLU A CA 1
ATOM 916 C C . GLU A 1 117 ? -20.584 -3.873 3.757 1.00 97.06 117 GLU A C 1
ATOM 918 O O . GLU A 1 117 ? -20.894 -3.253 2.740 1.00 97.06 117 GLU A O 1
ATOM 923 N N . GLY A 1 118 ? -19.669 -4.846 3.737 1.00 97.31 118 GLY A N 1
ATOM 924 C CA . GLY A 1 118 ? -18.991 -5.285 2.513 1.00 97.31 118 GLY A CA 1
ATOM 925 C C . GLY A 1 118 ? -17.884 -4.355 1.998 1.00 97.31 118 GLY A C 1
ATOM 926 O O . GLY A 1 118 ? -17.331 -4.628 0.938 1.00 97.31 118 GLY A O 1
ATOM 927 N N . SER A 1 119 ? -17.528 -3.286 2.725 1.00 97.94 119 SER A N 1
ATOM 928 C CA . SER A 1 119 ? -16.473 -2.333 2.314 1.00 97.94 119 SER A CA 1
ATOM 929 C C . SER A 1 119 ? -15.183 -2.398 3.144 1.00 97.94 119 SER A C 1
ATOM 931 O O . SER A 1 119 ? -14.365 -1.480 3.089 1.00 97.94 119 SER A O 1
ATOM 933 N N . ASN A 1 120 ? -15.001 -3.468 3.922 1.00 98.50 120 ASN A N 1
ATOM 934 C CA . ASN A 1 120 ? -13.765 -3.715 4.666 1.00 98.50 120 ASN A CA 1
ATOM 935 C C . ASN A 1 120 ? -12.603 -4.000 3.708 1.00 98.50 120 ASN A C 1
ATOM 937 O O . ASN A 1 120 ? -12.805 -4.584 2.643 1.00 98.50 120 ASN A O 1
ATOM 941 N N . ILE A 1 121 ? -11.384 -3.643 4.112 1.00 98.69 121 ILE A N 1
ATOM 942 C CA . ILE A 1 121 ? -10.180 -3.867 3.306 1.00 98.69 121 ILE A CA 1
ATOM 943 C C . ILE A 1 121 ? -9.108 -4.526 4.169 1.00 98.69 121 ILE A C 1
ATOM 945 O O . ILE A 1 121 ? -8.819 -4.068 5.274 1.00 98.69 121 ILE A O 1
ATOM 949 N N . GLY A 1 122 ? -8.524 -5.605 3.653 1.00 98.69 122 GLY A N 1
ATOM 950 C CA . GLY A 1 122 ? -7.362 -6.263 4.239 1.00 98.69 122 GLY A CA 1
ATOM 951 C C . GLY A 1 122 ? -6.107 -6.000 3.413 1.00 98.69 122 GLY A C 1
ATOM 952 O O . GLY A 1 122 ? -6.164 -5.957 2.185 1.00 98.69 122 GLY A O 1
ATOM 953 N N . TYR A 1 123 ? -4.975 -5.869 4.095 1.00 98.69 123 TYR A N 1
ATOM 954 C CA . TYR A 1 123 ? -3.650 -5.729 3.499 1.00 98.69 123 TYR A CA 1
ATOM 955 C C . TYR A 1 123 ? -2.757 -6.826 4.061 1.00 98.69 123 TYR A C 1
ATOM 957 O O . TYR A 1 123 ? -2.726 -7.037 5.272 1.00 98.69 123 TYR A O 1
ATOM 965 N N . TYR A 1 124 ? -2.025 -7.513 3.192 1.00 98.75 124 TYR A N 1
ATOM 966 C CA . TYR A 1 124 ? -1.091 -8.564 3.578 1.00 98.75 124 TYR A CA 1
ATOM 967 C C . TYR A 1 124 ? 0.296 -8.256 3.021 1.00 98.75 124 TYR A C 1
ATOM 969 O O . TYR A 1 124 ? 0.435 -7.902 1.850 1.00 98.75 124 TYR A O 1
ATOM 977 N N . PHE A 1 125 ? 1.319 -8.412 3.860 1.00 98.50 125 PHE A N 1
ATOM 978 C CA . PHE A 1 125 ? 2.714 -8.150 3.523 1.00 98.50 125 PHE A CA 1
ATOM 979 C C . PHE A 1 125 ? 3.504 -9.464 3.634 1.00 98.50 125 PHE A C 1
ATOM 981 O O . PHE A 1 125 ? 3.881 -9.847 4.743 1.00 98.50 125 PHE A O 1
ATOM 988 N N . PRO A 1 126 ? 3.788 -10.168 2.516 1.00 96.88 126 PRO A N 1
ATOM 989 C CA . PRO A 1 126 ? 4.349 -11.526 2.544 1.00 96.88 126 PRO A CA 1
ATOM 990 C C . PRO A 1 126 ? 5.630 -11.684 3.373 1.00 96.88 126 PRO A C 1
ATOM 992 O O . PRO A 1 126 ? 5.808 -12.687 4.058 1.00 96.88 126 PRO A O 1
ATOM 995 N N . ASN A 1 127 ? 6.495 -10.667 3.356 1.00 96.06 127 ASN A N 1
ATOM 996 C CA . ASN A 1 127 ? 7.752 -10.645 4.111 1.00 96.06 127 ASN A CA 1
ATOM 997 C C . ASN A 1 127 ? 7.688 -9.725 5.347 1.00 96.06 127 ASN A C 1
ATOM 999 O O . ASN A 1 127 ? 8.674 -9.553 6.058 1.00 96.06 127 ASN A O 1
ATOM 1003 N N . GLY A 1 128 ? 6.519 -9.161 5.648 1.00 98.06 128 GLY A N 1
ATOM 1004 C CA . GLY A 1 128 ? 6.355 -8.008 6.528 1.00 98.06 128 GLY A CA 1
ATOM 1005 C C . GLY A 1 128 ? 6.763 -6.686 5.875 1.00 98.06 128 GLY A C 1
ATOM 1006 O O . GLY A 1 128 ? 7.472 -6.672 4.867 1.00 98.06 128 GLY A O 1
ATOM 1007 N N . ALA A 1 129 ? 6.302 -5.574 6.443 1.00 97.94 129 ALA A N 1
ATOM 1008 C CA . ALA A 1 129 ? 6.638 -4.231 5.978 1.00 97.94 129 ALA A CA 1
ATOM 1009 C C . ALA A 1 129 ? 6.711 -3.229 7.137 1.00 97.94 129 ALA A C 1
ATOM 1011 O O . ALA A 1 129 ? 5.949 -3.322 8.096 1.00 97.94 129 ALA A O 1
ATOM 1012 N N . ASN A 1 130 ? 7.590 -2.235 7.016 1.00 98.50 130 ASN A N 1
ATOM 1013 C CA . ASN A 1 130 ? 7.526 -1.048 7.864 1.00 98.50 130 ASN A CA 1
ATOM 1014 C C . ASN A 1 130 ? 6.543 -0.071 7.218 1.00 98.50 130 ASN A C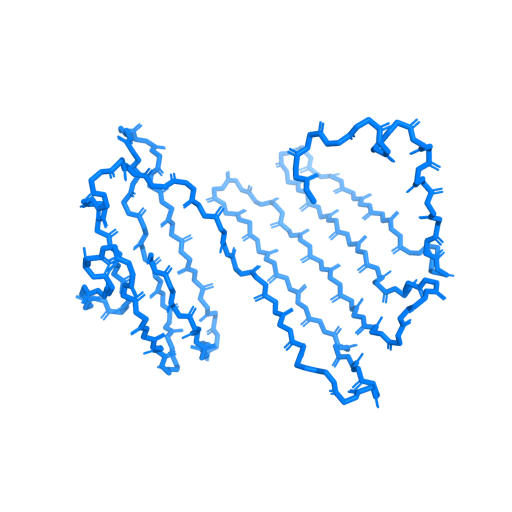 1
ATOM 1016 O O . ASN A 1 130 ? 6.755 0.339 6.075 1.00 98.50 130 ASN A O 1
ATOM 1020 N N . ILE A 1 131 ? 5.463 0.264 7.919 1.00 98.44 131 ILE A N 1
ATOM 1021 C CA . ILE A 1 131 ? 4.384 1.102 7.391 1.00 98.44 131 ILE A CA 1
ATOM 1022 C C . ILE A 1 131 ? 4.218 2.367 8.229 1.00 98.44 131 ILE A C 1
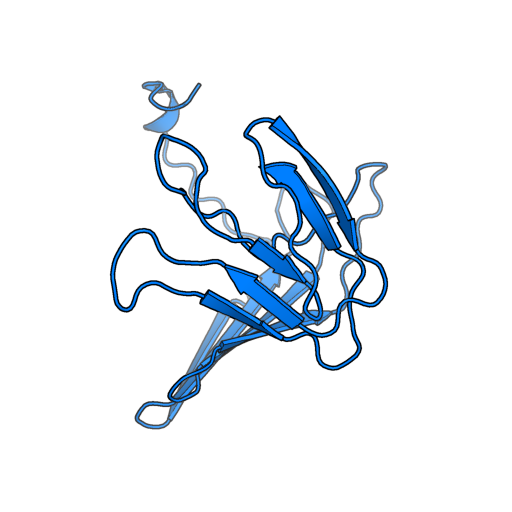ATOM 1024 O O . ILE A 1 131 ? 4.230 2.322 9.460 1.00 98.44 131 ILE A O 1
ATOM 1028 N N . ASN A 1 132 ? 4.042 3.491 7.538 1.00 98.56 132 ASN A N 1
ATOM 1029 C CA . ASN A 1 132 ? 3.696 4.775 8.136 1.00 98.56 132 ASN A CA 1
ATOM 1030 C C . ASN A 1 132 ? 2.176 4.927 8.149 1.00 98.56 132 ASN A C 1
ATOM 1032 O O . ASN A 1 132 ? 1.513 4.601 7.162 1.00 98.56 132 ASN A O 1
ATOM 1036 N N . LEU A 1 133 ? 1.633 5.424 9.258 1.00 98.44 133 LEU A N 1
ATOM 1037 C CA . LEU A 1 133 ? 0.199 5.542 9.489 1.00 98.44 133 LEU A CA 1
ATOM 1038 C C . LEU A 1 133 ? -0.168 6.998 9.772 1.00 98.44 133 LEU A C 1
ATOM 1040 O O . LEU A 1 133 ? 0.472 7.667 10.583 1.00 98.44 133 LEU A O 1
ATOM 1044 N N . LEU A 1 134 ? -1.229 7.463 9.119 1.00 98.25 134 LEU A N 1
ATOM 1045 C CA . LEU A 1 134 ? -1.858 8.754 9.363 1.00 98.25 134 LEU A CA 1
ATOM 1046 C C . LEU A 1 134 ? -3.371 8.569 9.287 1.00 98.25 134 LEU A C 1
ATOM 1048 O O . LEU A 1 134 ? -3.865 7.939 8.348 1.00 98.25 134 LEU A O 1
ATOM 1052 N N . ARG A 1 135 ? -4.083 9.132 10.259 1.00 97.44 135 ARG A N 1
ATOM 1053 C CA . ARG A 1 135 ? -5.538 9.248 10.248 1.00 97.44 135 ARG A CA 1
ATOM 1054 C C . ARG A 1 135 ? -5.973 10.702 10.199 1.00 97.44 135 ARG A C 1
ATOM 1056 O O . ARG A 1 135 ? -5.398 11.512 10.951 1.00 97.44 135 ARG A O 1
#

Sequence (135 aa):
DPGSPLQDEVYYELGNSNWSRGTKLVVYGAAGMQIDNKYDSLKANKSWFMFYNEIIALGSGITNPEDFNTETIIENRKIRKDGSNKFIVDGAEKVQALGDKDSANEAKWAYLEGNVEGSNIGYYFPNGANINLLR

Organism: Clostridium perfringens (NCBI:txid1502)

pLDDT: mean 93.14, std 12.52, range [40.53, 98.88]

Secondary structure (DSSP, 8-state):
-TT-GGGGS---PPPS---EEEEEETTEEEEEEEEE-SS---EEEEEEEE-SS-EEEEEEEEE--SSS-----S------TT----EEETTEE---STT-EEEEEEEEEEEE--SSTT--EEEEEEEEEEEEEE-